Protein AF-A0A9R0YMQ7-F1 (afdb_monomer_lite)

Secondary structure (DSSP, 8-state):
-HHHHHHSTTTSTT-HHHHHHHHHHHHHHHHHHHHHHHH--SHHHHHHHHHHHHHHHHHHHHHHHHHHH--SHHHHHHHHHHHHHHHHHHHTHHHHHHHHHHHHHHHH-GGGHHHHHHHHHHHHHT-

pLDDT: mean 88.89, std 11.56, range [43.91, 98.12]

InterPro domains:
  IPR047664 Sugar transporter SWEET [PTHR10791] (1-108)

Radius of gyration: 18.8 Å; chains: 1; bounding box: 41×23×58 Å

Foldseek 3Di:
DLQLLLQDCLQANPNVVSNVVVVVVVVVVVVVLVVCLVPDDDDVNVVSVVVVVVVVVVNVVLSVCLNVPPPDNVSSNVVSVVVCCVVVVVVVVVLVVLVVVLVVCCVVPVVCNVVSVVVNVVVVVVD

Organism: Triticum turgidum subsp. durum (NCBI:txid4567)

Structure (mmCIF, N/CA/C/O backbone):
data_AF-A0A9R0YMQ7-F1
#
_entry.id   AF-A0A9R0YMQ7-F1
#
loop_
_atom_site.group_PDB
_atom_site.id
_atom_site.type_symbol
_atom_site.label_atom_id
_atom_site.label_alt_id
_atom_site.label_comp_id
_atom_site.label_asym_id
_atom_site.label_entity_id
_atom_site.label_seq_id
_atom_site.pdbx_PDB_ins_code
_atom_site.Cartn_x
_atom_site.Cartn_y
_atom_site.Cartn_z
_atom_site.occupancy
_atom_site.B_iso_or_equiv
_atom_site.auth_seq_id
_atom_site.auth_comp_id
_atom_site.auth_asym_id
_atom_site.auth_atom_id
_atom_site.pdbx_PDB_model_num
ATOM 1 N N . MET A 1 1 ? -0.304 -0.967 -2.691 1.00 93.12 1 MET A N 1
ATOM 2 C CA . MET A 1 1 ? 0.173 -1.633 -3.947 1.00 93.12 1 MET A CA 1
ATOM 3 C C . MET A 1 1 ? 1.510 -1.126 -4.536 1.00 93.12 1 MET A C 1
ATOM 5 O O . MET A 1 1 ? 2.103 -1.824 -5.353 1.00 93.12 1 MET A O 1
ATOM 9 N N . MET A 1 2 ? 2.025 0.054 -4.160 1.00 95.12 2 MET A N 1
ATOM 10 C CA . MET A 1 2 ? 3.217 0.659 -4.798 1.00 95.12 2 MET A CA 1
ATOM 11 C C . MET A 1 2 ? 4.502 -0.190 -4.751 1.00 95.12 2 MET A C 1
ATOM 13 O O . MET A 1 2 ? 5.197 -0.300 -5.758 1.00 95.12 2 MET A O 1
ATOM 17 N N . TRP A 1 3 ? 4.796 -0.854 -3.631 1.00 95.31 3 TRP A N 1
ATOM 18 C CA . TRP A 1 3 ? 5.966 -1.735 -3.529 1.00 95.31 3 TRP A CA 1
ATOM 19 C C . TRP A 1 3 ? 5.877 -2.984 -4.418 1.00 95.31 3 TRP A C 1
ATOM 21 O O . TRP A 1 3 ? 6.905 -3.501 -4.854 1.00 95.31 3 TRP A O 1
ATOM 31 N N . VAL A 1 4 ? 4.661 -3.443 -4.739 1.00 96.12 4 VAL A N 1
ATOM 32 C CA . VAL A 1 4 ? 4.451 -4.522 -5.716 1.00 96.12 4 VAL A CA 1
ATOM 33 C C . VAL A 1 4 ? 4.824 -4.033 -7.114 1.00 96.12 4 VAL A C 1
ATOM 35 O O . VAL A 1 4 ? 5.559 -4.725 -7.809 1.00 96.12 4 VAL A O 1
ATOM 38 N N . LEU A 1 5 ? 4.401 -2.818 -7.493 1.00 95.94 5 LEU A N 1
ATOM 39 C CA . LEU A 1 5 ? 4.812 -2.179 -8.750 1.00 95.94 5 LEU A CA 1
ATOM 40 C C . LEU A 1 5 ? 6.336 -2.007 -8.821 1.00 95.94 5 LEU A C 1
ATOM 42 O O . LEU A 1 5 ? 6.927 -2.307 -9.854 1.00 95.94 5 LEU A O 1
ATOM 46 N N . TYR A 1 6 ? 6.969 -1.564 -7.730 1.00 95.56 6 TYR A N 1
ATOM 47 C CA . TYR A 1 6 ? 8.426 -1.446 -7.649 1.00 95.56 6 TYR A CA 1
ATOM 48 C C . TYR A 1 6 ? 9.120 -2.789 -7.895 1.00 95.56 6 TYR A C 1
ATOM 50 O O . TYR A 1 6 ? 10.032 -2.859 -8.706 1.00 95.56 6 TYR A O 1
ATOM 58 N N . GLY A 1 7 ? 8.663 -3.860 -7.241 1.00 92.44 7 GLY A N 1
ATOM 59 C CA . GLY A 1 7 ? 9.271 -5.188 -7.346 1.00 92.44 7 GLY A CA 1
ATOM 60 C C . GLY A 1 7 ? 9.074 -5.902 -8.690 1.00 92.44 7 GLY A C 1
ATOM 61 O O . GLY A 1 7 ? 9.651 -6.973 -8.886 1.00 92.44 7 GLY A O 1
ATOM 62 N N . LEU A 1 8 ? 8.276 -5.356 -9.617 1.00 93.50 8 LEU A N 1
ATOM 63 C CA . LEU A 1 8 ? 8.112 -5.943 -10.948 1.00 93.50 8 LEU A CA 1
ATOM 64 C C . LEU A 1 8 ? 9.418 -5.840 -11.754 1.00 93.50 8 LEU A C 1
ATOM 66 O O . LEU A 1 8 ? 9.991 -4.751 -11.831 1.00 93.50 8 LEU A O 1
ATOM 70 N N . PRO A 1 9 ? 9.835 -6.902 -12.475 1.00 90.56 9 PRO A N 1
ATOM 71 C CA . PRO A 1 9 ? 11.058 -6.880 -13.286 1.00 90.56 9 PRO A CA 1
ATOM 72 C C . PRO A 1 9 ? 11.101 -5.763 -14.341 1.00 90.56 9 PRO A C 1
ATOM 74 O O . PRO A 1 9 ? 12.175 -5.292 -14.696 1.00 90.56 9 PRO A O 1
ATOM 77 N N . LEU A 1 10 ? 9.930 -5.316 -14.815 1.00 89.00 10 LEU A N 1
ATOM 78 C CA . LEU A 1 10 ? 9.774 -4.210 -15.770 1.00 89.00 10 LEU A CA 1
ATOM 79 C C . LEU A 1 10 ? 10.172 -2.838 -15.192 1.00 89.00 10 LEU A C 1
ATOM 81 O O . LEU A 1 10 ? 10.474 -1.911 -15.952 1.00 89.00 10 LEU A O 1
ATOM 85 N N . VAL A 1 11 ? 10.118 -2.701 -13.864 1.00 90.88 11 VAL A N 1
ATOM 86 C CA . VAL A 1 11 ? 10.403 -1.471 -13.117 1.00 90.88 11 VAL A CA 1
ATOM 87 C C . VAL A 1 11 ? 11.752 -1.587 -12.421 1.00 90.88 11 VAL A C 1
ATOM 89 O O . VAL A 1 11 ? 12.617 -0.756 -12.690 1.00 90.88 11 VAL A O 1
ATOM 92 N N . HIS A 1 12 ? 11.945 -2.621 -11.597 1.00 91.19 12 HIS A N 1
ATOM 93 C CA . HIS A 1 12 ? 13.182 -2.866 -10.862 1.00 91.19 12 HIS A CA 1
ATOM 94 C C . HIS A 1 12 ? 13.618 -4.342 -10.982 1.00 91.19 12 HIS A C 1
ATOM 96 O O . HIS A 1 12 ? 13.071 -5.224 -10.308 1.00 91.19 12 HIS A O 1
ATOM 102 N N . PRO A 1 13 ? 14.599 -4.644 -11.853 1.00 90.38 13 PRO A N 1
ATOM 103 C CA . PRO A 1 13 ? 15.118 -5.998 -12.027 1.00 90.38 13 PRO A CA 1
ATOM 104 C C . PRO A 1 13 ? 15.694 -6.592 -10.729 1.00 90.38 13 PRO A C 1
ATOM 106 O O . PRO A 1 13 ? 16.200 -5.872 -9.873 1.00 90.38 13 PRO A O 1
ATOM 109 N N . HIS A 1 14 ? 15.668 -7.923 -10.604 1.00 90.50 14 HIS A N 1
ATOM 110 C CA . HIS A 1 14 ? 16.285 -8.687 -9.500 1.00 90.50 14 HIS A CA 1
ATOM 111 C C . HIS A 1 14 ? 15.722 -8.429 -8.083 1.00 90.50 14 HIS A C 1
ATOM 113 O O . HIS A 1 14 ? 16.394 -8.700 -7.093 1.00 90.50 14 HIS A O 1
ATOM 119 N N . SER A 1 15 ? 14.468 -7.981 -7.955 1.00 88.81 15 SER A N 1
ATOM 120 C CA . SER A 1 15 ? 13.839 -7.645 -6.659 1.00 88.81 15 SER A CA 1
ATOM 121 C C . SER A 1 15 ? 12.816 -8.660 -6.153 1.00 88.81 15 SER A C 1
ATOM 123 O O . SER A 1 15 ? 11.725 -8.313 -5.695 1.00 88.81 15 SER A O 1
ATOM 125 N N . MET A 1 16 ? 13.184 -9.942 -6.203 1.00 87.44 16 MET A N 1
ATOM 126 C CA . MET A 1 16 ? 12.259 -11.040 -5.902 1.00 87.44 16 MET A CA 1
ATOM 127 C C . MET A 1 16 ? 11.726 -11.030 -4.467 1.00 87.44 16 MET A C 1
ATOM 129 O O . MET A 1 16 ? 10.553 -11.313 -4.254 1.00 87.44 16 MET A O 1
ATOM 133 N N . LEU A 1 17 ? 12.549 -10.647 -3.492 1.00 91.50 17 LEU A N 1
ATOM 134 C CA . LEU A 1 17 ? 12.117 -10.561 -2.094 1.00 91.50 17 LEU A CA 1
ATOM 135 C C . LEU A 1 17 ? 11.098 -9.439 -1.864 1.00 91.50 17 LEU A C 1
ATOM 137 O O . LEU A 1 17 ? 10.181 -9.591 -1.063 1.00 91.50 17 LEU A O 1
ATOM 141 N N . VAL A 1 18 ? 11.232 -8.321 -2.584 1.00 93.44 18 VAL A N 1
ATOM 142 C CA . VAL A 1 18 ? 10.326 -7.175 -2.442 1.00 93.44 18 VAL A CA 1
ATOM 143 C C . VAL A 1 18 ? 8.941 -7.530 -2.969 1.00 93.44 18 VAL A C 1
ATOM 145 O O . VAL A 1 18 ? 7.943 -7.243 -2.309 1.00 93.44 18 VAL A O 1
ATOM 148 N N . ILE A 1 19 ? 8.860 -8.190 -4.125 1.00 93.94 19 ILE A N 1
ATOM 149 C CA . ILE A 1 19 ? 7.569 -8.586 -4.696 1.00 93.94 19 ILE A CA 1
ATOM 150 C C . ILE A 1 19 ? 6.902 -9.718 -3.909 1.00 93.94 19 ILE A C 1
ATOM 152 O O . ILE A 1 19 ? 5.684 -9.696 -3.771 1.00 93.94 19 ILE A O 1
ATOM 156 N N . THR A 1 20 ? 7.648 -10.673 -3.346 1.00 95.44 20 THR A N 1
ATOM 157 C CA . THR A 1 20 ? 7.040 -11.774 -2.579 1.00 95.44 20 THR A CA 1
ATOM 158 C C . THR A 1 20 ? 6.420 -11.276 -1.276 1.00 95.44 20 THR A C 1
ATOM 160 O O . THR A 1 20 ? 5.259 -11.587 -1.003 1.00 95.44 20 THR A O 1
ATOM 163 N N . ILE A 1 21 ? 7.138 -10.455 -0.500 1.00 95.44 21 ILE A N 1
ATOM 164 C CA . ILE A 1 21 ? 6.623 -9.931 0.774 1.00 95.44 21 ILE A CA 1
ATOM 165 C C . ILE A 1 21 ? 5.457 -8.960 0.557 1.00 95.44 21 ILE A C 1
ATOM 167 O O . ILE A 1 21 ? 4.395 -9.128 1.153 1.00 95.44 21 ILE A O 1
ATOM 171 N N . ASN A 1 22 ? 5.605 -7.996 -0.358 1.00 95.31 22 ASN A N 1
ATOM 172 C CA . ASN A 1 22 ? 4.565 -6.996 -0.606 1.00 95.31 22 ASN A CA 1
ATOM 173 C C . ASN A 1 22 ? 3.379 -7.579 -1.379 1.00 95.31 22 ASN A C 1
ATOM 175 O O . ASN A 1 22 ? 2.247 -7.161 -1.162 1.00 95.31 22 ASN A O 1
ATOM 179 N N . GLY A 1 23 ? 3.615 -8.552 -2.261 1.00 95.38 23 GLY A N 1
ATOM 180 C CA . GLY A 1 23 ? 2.554 -9.274 -2.958 1.00 95.38 23 GLY A CA 1
ATOM 181 C C . GLY A 1 23 ? 1.712 -10.102 -1.991 1.00 95.38 23 GLY A C 1
ATOM 182 O O . GLY A 1 23 ? 0.487 -10.043 -2.042 1.00 95.38 23 GLY A O 1
ATOM 183 N N . THR A 1 24 ? 2.352 -10.805 -1.053 1.00 96.25 24 THR A N 1
ATOM 184 C CA . THR A 1 24 ? 1.635 -11.544 -0.001 1.00 96.25 24 THR A CA 1
ATOM 185 C C . THR A 1 24 ? 0.858 -10.593 0.911 1.00 96.25 24 THR A C 1
ATOM 187 O O . THR A 1 24 ? -0.322 -10.827 1.163 1.00 96.25 24 THR A O 1
ATOM 190 N N . GLY A 1 25 ? 1.473 -9.483 1.339 1.00 95.12 25 GLY A N 1
ATOM 191 C CA . GLY A 1 25 ? 0.793 -8.437 2.111 1.00 95.12 25 GLY A CA 1
ATOM 192 C C . GLY A 1 25 ? -0.435 -7.879 1.387 1.00 95.12 25 GLY A C 1
ATOM 193 O O . GLY A 1 25 ? -1.521 -7.843 1.958 1.00 95.12 25 GLY A O 1
ATOM 194 N N . MET A 1 26 ? -0.306 -7.570 0.094 1.00 95.62 26 MET A N 1
ATOM 195 C CA . MET A 1 26 ? -1.419 -7.112 -0.744 1.00 95.62 26 MET A CA 1
ATOM 196 C C . MET A 1 26 ? -2.563 -8.134 -0.806 1.00 95.62 26 MET A C 1
ATOM 198 O O . MET A 1 26 ? -3.726 -7.741 -0.758 1.00 95.62 26 MET A O 1
ATOM 202 N N . LEU A 1 27 ? -2.275 -9.436 -0.907 1.00 97.06 27 LEU A N 1
ATOM 203 C CA . LEU A 1 27 ? -3.318 -10.472 -0.904 1.00 97.06 27 LEU A CA 1
ATOM 204 C C . LEU A 1 27 ? -4.076 -10.518 0.429 1.00 97.06 27 LEU A C 1
ATOM 206 O O . LEU A 1 27 ? -5.304 -10.637 0.442 1.00 97.06 27 LEU A O 1
ATOM 210 N N . ILE A 1 28 ? -3.357 -10.394 1.544 1.00 96.31 28 ILE A N 1
ATOM 211 C CA . ILE A 1 28 ? -3.949 -10.353 2.885 1.00 96.31 28 ILE A CA 1
ATOM 212 C C . ILE A 1 28 ? -4.831 -9.104 3.032 1.00 96.31 28 ILE A C 1
ATOM 214 O O . ILE A 1 28 ? -6.000 -9.213 3.402 1.00 96.31 28 ILE A O 1
ATOM 218 N N . GLU A 1 29 ? -4.316 -7.927 2.676 1.00 94.25 29 GLU A N 1
ATOM 219 C CA . GLU A 1 29 ? -5.056 -6.660 2.715 1.00 94.25 29 GLU A CA 1
ATOM 220 C C . GLU A 1 29 ? -6.312 -6.696 1.838 1.00 94.25 29 GLU A C 1
ATOM 222 O O . GLU A 1 29 ? -7.398 -6.328 2.290 1.00 94.25 29 GLU A O 1
ATOM 227 N N . LEU A 1 30 ? -6.203 -7.195 0.602 1.00 95.56 30 LEU A N 1
ATOM 228 C CA . LEU A 1 30 ? -7.351 -7.344 -0.293 1.00 95.56 30 LEU A CA 1
ATOM 229 C C . LEU A 1 30 ? -8.394 -8.306 0.270 1.00 95.56 30 LEU A C 1
ATOM 231 O O . LEU A 1 30 ? -9.586 -8.064 0.092 1.00 95.56 30 LEU A O 1
ATOM 235 N N . THR A 1 31 ? -7.976 -9.350 0.986 1.00 97.69 31 THR A N 1
ATOM 236 C CA . THR A 1 31 ? -8.903 -10.250 1.683 1.00 97.69 31 THR A CA 1
ATOM 237 C C . THR A 1 31 ? -9.676 -9.493 2.766 1.00 97.69 31 THR A C 1
ATOM 239 O O . THR A 1 31 ? -10.905 -9.565 2.800 1.00 97.69 31 THR A O 1
ATOM 242 N N . TYR A 1 32 ? -9.001 -8.692 3.597 1.00 96.12 32 TYR A N 1
ATOM 243 C CA . TYR A 1 32 ? -9.667 -7.850 4.600 1.00 96.12 32 TYR A CA 1
ATOM 244 C C . TYR A 1 32 ? -10.629 -6.837 3.974 1.00 96.12 32 TYR A C 1
ATOM 246 O O . TYR A 1 32 ? -11.764 -6.692 4.434 1.00 96.12 32 TYR A O 1
ATOM 254 N N . VAL A 1 33 ? -10.210 -6.160 2.904 1.00 96.75 33 VAL A N 1
ATOM 255 C CA . VAL A 1 33 ? -11.054 -5.191 2.194 1.00 96.75 33 VAL A CA 1
ATOM 256 C C . VAL A 1 33 ? -12.252 -5.885 1.545 1.00 96.75 33 VAL A C 1
ATOM 258 O O . VAL A 1 33 ? -13.366 -5.373 1.634 1.00 96.75 33 VAL A O 1
ATOM 261 N N . ALA A 1 34 ? -12.072 -7.064 0.947 1.00 97.06 34 ALA A N 1
ATOM 262 C CA . ALA A 1 34 ? -13.159 -7.839 0.351 1.00 97.06 34 ALA A CA 1
ATOM 263 C C . ALA A 1 34 ? -14.198 -8.259 1.399 1.00 97.06 34 ALA A C 1
ATOM 265 O O . ALA A 1 34 ? -15.399 -8.071 1.185 1.00 97.06 34 ALA A O 1
ATOM 266 N N . LEU A 1 35 ? -13.749 -8.755 2.556 1.00 97.50 35 LEU A N 1
ATOM 267 C CA . LEU A 1 35 ? -14.628 -9.062 3.685 1.00 97.50 35 LEU A CA 1
ATOM 268 C C . LEU A 1 35 ? -15.374 -7.805 4.147 1.00 97.50 35 LEU A C 1
ATOM 270 O O . LEU A 1 35 ? -16.600 -7.826 4.263 1.00 97.50 35 LEU A O 1
ATOM 274 N N . PHE A 1 36 ? -14.671 -6.682 4.327 1.00 96.19 36 PHE A N 1
ATOM 275 C CA . PHE A 1 36 ? -15.295 -5.418 4.714 1.00 96.19 36 PHE A CA 1
ATOM 276 C C . PHE A 1 36 ? -16.359 -4.976 3.705 1.00 96.19 36 PHE A C 1
ATOM 278 O O . PHE A 1 36 ? -17.475 -4.647 4.096 1.00 96.19 36 PHE A O 1
ATOM 285 N N . LEU A 1 37 ? -16.064 -4.987 2.406 1.00 97.00 37 LEU A N 1
ATOM 286 C CA . LEU A 1 37 ? -17.015 -4.585 1.366 1.00 97.00 37 LEU A CA 1
ATOM 287 C C . LEU A 1 37 ? -18.219 -5.531 1.263 1.00 97.00 37 LEU A C 1
ATOM 289 O O . LEU A 1 37 ? -19.305 -5.079 0.900 1.00 97.00 37 LEU A O 1
ATOM 293 N N . THR A 1 38 ? -18.043 -6.810 1.595 1.00 97.62 38 THR A N 1
ATOM 294 C CA . THR A 1 38 ? -19.118 -7.810 1.587 1.00 97.62 38 THR A CA 1
ATOM 295 C C . THR A 1 38 ? -20.072 -7.613 2.762 1.00 97.62 38 THR A C 1
ATOM 297 O O . THR A 1 38 ? -21.286 -7.599 2.568 1.00 97.62 38 THR A O 1
ATOM 300 N N . PHE A 1 39 ? -19.534 -7.418 3.968 1.00 96.56 39 PHE A N 1
ATOM 301 C CA . PHE A 1 39 ? -20.326 -7.399 5.202 1.00 96.56 39 PHE A CA 1
ATOM 302 C C . PHE A 1 39 ? -20.722 -5.998 5.687 1.00 96.56 39 PHE A C 1
ATOM 304 O O . PHE A 1 39 ? -21.590 -5.875 6.548 1.00 96.56 39 PHE A O 1
ATOM 311 N N . SER A 1 40 ? -20.126 -4.929 5.153 1.00 94.69 40 SER A N 1
ATOM 312 C CA . SER A 1 40 ? -20.501 -3.556 5.509 1.00 94.69 40 SER A CA 1
ATOM 313 C C . SER A 1 40 ? -21.619 -2.997 4.622 1.00 94.69 40 SER A C 1
ATOM 315 O O . SER A 1 40 ? -21.831 -3.402 3.475 1.00 94.69 40 SER A O 1
ATOM 317 N N . VAL A 1 41 ? -22.331 -2.004 5.153 1.00 94.62 41 VAL A N 1
ATOM 318 C CA . VAL A 1 41 ? -23.369 -1.245 4.443 1.00 94.62 41 VAL A CA 1
ATOM 319 C C . VAL A 1 41 ? -23.217 0.255 4.709 1.00 94.62 41 VAL A C 1
ATOM 321 O O . VAL A 1 41 ? -22.542 0.677 5.649 1.00 94.62 41 VAL A O 1
ATOM 324 N N . GLY A 1 42 ? -23.835 1.080 3.863 1.00 95.62 42 GLY A N 1
ATOM 325 C CA . GLY A 1 42 ? -23.882 2.533 4.045 1.00 95.62 42 GLY A CA 1
ATOM 326 C C . GLY A 1 42 ? -22.632 3.290 3.579 1.00 95.62 42 GLY A C 1
ATOM 327 O O . GLY A 1 42 ? -21.869 2.840 2.720 1.00 95.62 42 GLY A O 1
ATOM 328 N N . ALA A 1 43 ? -22.443 4.493 4.126 1.00 96.12 43 ALA A N 1
ATOM 329 C CA . ALA A 1 43 ? -21.440 5.449 3.649 1.00 96.12 43 ALA A CA 1
ATOM 330 C C . ALA A 1 43 ? -19.992 4.956 3.817 1.00 96.12 43 ALA A C 1
ATOM 332 O O . ALA A 1 43 ? -19.149 5.232 2.962 1.00 96.12 43 ALA A O 1
ATOM 333 N N . ALA A 1 44 ? -19.705 4.192 4.876 1.00 94.94 44 ALA A N 1
ATOM 334 C CA . ALA A 1 44 ? -18.373 3.644 5.126 1.00 94.94 44 ALA A CA 1
ATOM 335 C C . ALA A 1 44 ? -17.940 2.666 4.021 1.00 94.94 44 A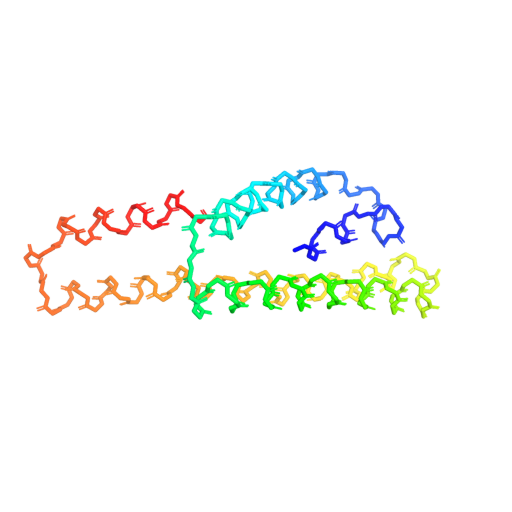LA A C 1
ATOM 337 O O . ALA A 1 44 ? -16.835 2.791 3.495 1.00 94.94 44 ALA A O 1
ATOM 338 N N . ARG A 1 45 ? -18.843 1.771 3.589 1.00 96.00 45 ARG A N 1
ATOM 339 C CA . ARG A 1 45 ? -18.605 0.861 2.458 1.00 96.00 45 ARG A CA 1
ATOM 340 C C . ARG A 1 45 ? -18.260 1.621 1.186 1.00 96.00 45 ARG A C 1
ATOM 342 O O . ARG A 1 45 ? -17.262 1.324 0.535 1.00 96.00 45 ARG A O 1
ATOM 349 N N . ARG A 1 46 ? -19.076 2.624 0.843 1.00 96.88 46 ARG A N 1
ATOM 350 C CA . ARG A 1 46 ? -18.859 3.445 -0.355 1.00 96.88 46 ARG A CA 1
ATOM 351 C C . ARG A 1 46 ? -17.523 4.181 -0.285 1.00 96.88 46 ARG A C 1
ATOM 353 O O . ARG A 1 46 ? -16.820 4.235 -1.286 1.00 96.88 46 ARG A O 1
ATOM 360 N N . ARG A 1 47 ? -17.155 4.713 0.885 1.00 97.19 47 ARG A N 1
ATOM 361 C CA . ARG A 1 47 ? -15.871 5.394 1.085 1.00 97.19 47 ARG A CA 1
ATOM 362 C C . ARG A 1 47 ? -14.691 4.453 0.857 1.00 97.19 47 ARG A C 1
ATOM 364 O O . ARG A 1 47 ? -13.792 4.818 0.112 1.00 97.19 47 ARG A O 1
ATOM 371 N N . VAL A 1 48 ? -14.710 3.255 1.443 1.00 97.38 48 VAL A N 1
ATOM 372 C CA . VAL A 1 48 ? -13.635 2.263 1.252 1.00 97.38 48 VAL A CA 1
ATOM 373 C C . VAL A 1 48 ? -13.542 1.822 -0.207 1.00 97.38 48 VAL A C 1
ATOM 375 O O . VAL A 1 48 ? -12.445 1.782 -0.751 1.00 97.38 48 VAL A O 1
ATOM 378 N N . LEU A 1 49 ? -14.674 1.579 -0.874 1.00 97.62 49 LEU A N 1
ATOM 379 C CA . LEU A 1 49 ? -14.681 1.234 -2.297 1.00 97.62 49 LEU A CA 1
ATOM 380 C C . LEU A 1 49 ? -14.068 2.345 -3.163 1.00 97.62 49 LEU A C 1
ATOM 382 O O . LEU A 1 49 ? -13.242 2.063 -4.025 1.00 97.62 49 LEU A O 1
ATOM 386 N N . LEU A 1 50 ? -14.452 3.604 -2.930 1.00 97.94 50 LEU A N 1
ATOM 387 C CA . LEU A 1 50 ? -13.908 4.744 -3.673 1.00 97.94 50 LEU A CA 1
ATOM 388 C C . LEU A 1 50 ? -12.406 4.919 -3.433 1.00 97.94 50 LEU A C 1
ATOM 390 O O . LEU A 1 50 ? -11.680 5.196 -4.381 1.00 97.94 50 LEU A O 1
ATOM 394 N N . LEU A 1 51 ? -11.941 4.728 -2.195 1.00 97.06 51 LEU A N 1
ATOM 395 C CA . LEU A 1 51 ? -10.515 4.760 -1.872 1.00 97.06 51 LEU A CA 1
ATOM 396 C C . LEU A 1 51 ? -9.751 3.628 -2.568 1.00 97.06 51 LEU A C 1
ATOM 398 O O . LEU A 1 51 ? -8.696 3.889 -3.133 1.00 97.06 51 LEU A O 1
ATOM 402 N N . LEU A 1 52 ? -10.304 2.410 -2.601 1.00 97.31 52 LEU A N 1
ATOM 403 C CA . LEU A 1 52 ? -9.690 1.278 -3.300 1.00 97.31 52 LEU A CA 1
ATOM 404 C C . LEU A 1 52 ? -9.570 1.549 -4.807 1.00 97.31 52 LEU A C 1
ATOM 406 O O . LEU A 1 52 ? -8.510 1.342 -5.390 1.00 97.31 52 LEU A O 1
ATOM 410 N N . VAL A 1 53 ? -10.637 2.052 -5.440 1.00 98.00 53 VAL A N 1
ATOM 411 C CA . VAL A 1 53 ? -10.615 2.421 -6.867 1.00 98.00 53 VAL A CA 1
ATOM 412 C C . VAL A 1 53 ? -9.608 3.540 -7.125 1.00 98.00 53 VAL A C 1
ATOM 414 O O . VAL A 1 53 ? -8.852 3.464 -8.091 1.00 98.00 53 VAL A O 1
ATOM 417 N N . ALA A 1 54 ? -9.568 4.557 -6.262 1.00 97.94 54 ALA A N 1
ATOM 418 C CA . ALA A 1 54 ? -8.609 5.648 -6.370 1.00 97.94 54 ALA A CA 1
ATOM 419 C C . ALA A 1 54 ? -7.160 5.156 -6.227 1.00 97.94 54 ALA A C 1
ATOM 421 O O . ALA A 1 54 ? -6.308 5.587 -6.998 1.00 97.94 54 ALA A O 1
ATOM 422 N N . GLU A 1 55 ? -6.876 4.231 -5.304 1.00 96.25 55 GLU A N 1
ATOM 423 C CA . GLU A 1 55 ? -5.540 3.645 -5.150 1.00 96.25 55 GLU A CA 1
ATOM 424 C C . GLU A 1 55 ? -5.134 2.835 -6.386 1.00 96.25 55 GLU A C 1
ATOM 426 O O . GLU A 1 55 ? -4.036 3.030 -6.908 1.00 96.25 55 GLU A O 1
ATOM 431 N N . VAL A 1 56 ? -6.019 1.974 -6.901 1.00 97.38 56 VAL A N 1
ATOM 432 C CA . VAL A 1 56 ? -5.753 1.193 -8.121 1.00 97.38 56 VAL A CA 1
ATOM 433 C C . VAL A 1 56 ? -5.513 2.117 -9.317 1.00 97.38 56 VAL A C 1
ATOM 435 O O . VAL A 1 56 ? -4.551 1.921 -10.060 1.00 97.38 56 VAL A O 1
ATOM 438 N N . ALA A 1 57 ? -6.343 3.149 -9.487 1.00 98.12 57 ALA A N 1
ATOM 439 C CA . ALA A 1 57 ? -6.186 4.134 -10.554 1.00 98.12 57 ALA A CA 1
ATOM 440 C C . ALA A 1 57 ? -4.879 4.925 -10.415 1.00 98.12 57 ALA A C 1
ATOM 442 O O . ALA A 1 57 ? -4.184 5.141 -11.406 1.00 98.12 57 ALA A O 1
ATOM 443 N N . PHE A 1 58 ? -4.510 5.316 -9.194 1.00 97.44 58 PHE A N 1
ATOM 444 C CA . PHE A 1 58 ? -3.258 6.011 -8.913 1.00 97.44 58 PHE A CA 1
ATOM 445 C C . PHE A 1 58 ? -2.042 5.141 -9.256 1.00 97.44 58 PHE A C 1
ATOM 447 O O . PHE A 1 58 ? -1.171 5.574 -10.007 1.00 97.44 58 PHE A O 1
ATOM 454 N N . VAL A 1 59 ? -2.00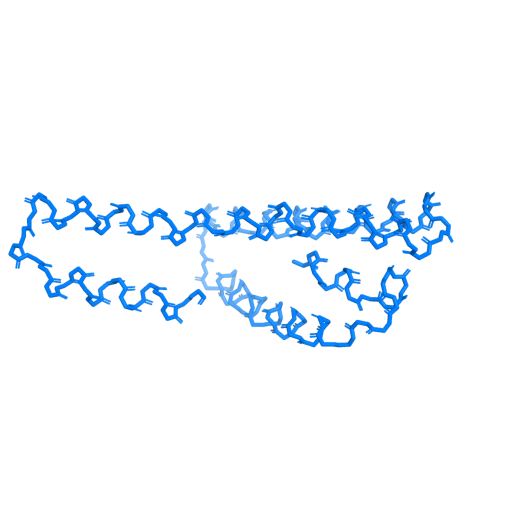4 3.896 -8.776 1.00 97.00 59 VAL A N 1
ATOM 455 C CA . VAL A 1 59 ? -0.898 2.956 -9.033 1.00 97.00 59 VAL A CA 1
ATOM 456 C C . VAL A 1 59 ? -0.806 2.621 -10.522 1.00 97.00 59 VAL A C 1
ATOM 458 O O . VAL A 1 59 ? 0.287 2.635 -11.086 1.00 97.00 59 VAL A O 1
ATOM 461 N N . GLY A 1 60 ? -1.944 2.381 -11.180 1.00 97.25 60 GLY A N 1
ATOM 462 C CA . GLY A 1 60 ? -2.011 2.159 -12.624 1.00 97.25 60 GLY A CA 1
ATOM 463 C C . GLY A 1 60 ? -1.536 3.372 -13.427 1.00 97.25 60 GLY A C 1
ATOM 464 O O . GLY A 1 60 ? -0.778 3.218 -14.382 1.00 97.25 60 GLY A O 1
ATOM 465 N N . GLY A 1 61 ? -1.907 4.583 -13.005 1.00 97.50 61 GLY A N 1
ATOM 466 C CA . GLY A 1 61 ? -1.449 5.835 -13.604 1.00 97.50 61 GLY A CA 1
ATOM 467 C C . GLY A 1 61 ? 0.060 6.035 -13.466 1.00 97.50 61 GLY A C 1
ATOM 468 O O . GLY A 1 61 ? 0.727 6.350 -14.450 1.00 97.50 61 GLY A O 1
ATOM 469 N N . VAL A 1 62 ? 0.623 5.782 -12.280 1.00 96.44 62 VAL A N 1
ATOM 470 C CA . VAL A 1 62 ? 2.079 5.826 -12.062 1.00 96.44 62 VAL A CA 1
ATOM 471 C C . VAL A 1 62 ? 2.789 4.783 -12.923 1.00 96.44 62 VAL A C 1
ATOM 473 O O . VAL A 1 62 ? 3.784 5.108 -13.567 1.00 96.44 62 VAL A O 1
ATOM 476 N N . ALA A 1 63 ? 2.272 3.553 -12.988 1.00 96.12 63 ALA A N 1
ATOM 477 C CA . ALA A 1 63 ? 2.833 2.503 -13.833 1.00 96.12 63 ALA A CA 1
ATOM 478 C C . ALA A 1 63 ? 2.840 2.914 -15.314 1.00 96.12 63 ALA A C 1
ATOM 480 O O . ALA A 1 63 ? 3.877 2.825 -15.970 1.00 96.12 63 ALA A O 1
ATOM 481 N N . ALA A 1 64 ? 1.717 3.425 -15.827 1.00 96.44 64 ALA A N 1
ATOM 482 C CA . ALA A 1 64 ? 1.605 3.894 -17.204 1.00 96.44 64 ALA A CA 1
ATOM 483 C C . ALA A 1 64 ? 2.575 5.050 -17.497 1.00 96.44 64 ALA A C 1
ATOM 485 O O . ALA A 1 64 ? 3.278 5.027 -18.509 1.00 96.44 64 ALA A O 1
ATOM 486 N N . LEU A 1 65 ? 2.669 6.032 -16.596 1.00 95.38 65 LEU A N 1
ATOM 487 C CA . LEU A 1 65 ? 3.568 7.179 -16.728 1.00 95.38 65 LEU A CA 1
ATOM 488 C C . LEU A 1 65 ? 5.039 6.746 -16.755 1.00 95.38 65 LEU A C 1
ATOM 490 O O . LEU A 1 65 ? 5.804 7.152 -17.625 1.00 95.38 65 LEU A O 1
ATOM 494 N N . VAL A 1 66 ? 5.438 5.893 -15.815 1.00 94.12 66 VAL A N 1
ATOM 495 C CA . VAL A 1 66 ? 6.824 5.443 -15.679 1.00 94.12 66 VAL A CA 1
ATOM 496 C C . VAL A 1 66 ? 7.233 4.543 -16.845 1.00 94.12 66 VAL A C 1
ATOM 498 O O . VAL A 1 66 ? 8.332 4.692 -17.372 1.00 94.12 66 VAL A O 1
ATOM 501 N N . LEU A 1 67 ? 6.361 3.638 -17.292 1.00 91.56 67 LEU A N 1
ATOM 502 C CA . LEU A 1 67 ? 6.674 2.750 -18.414 1.00 91.56 67 LEU A CA 1
ATOM 503 C C . LEU A 1 67 ? 6.703 3.483 -19.762 1.00 91.56 67 LEU A C 1
ATOM 505 O O . LEU A 1 67 ? 7.471 3.080 -20.636 1.00 91.56 67 LEU A O 1
ATOM 509 N N . SER A 1 68 ? 5.917 4.553 -19.923 1.00 91.19 68 SER A N 1
ATOM 510 C CA . SER A 1 68 ? 5.890 5.360 -21.152 1.00 91.19 68 SER A CA 1
ATOM 511 C C . SER A 1 68 ? 7.019 6.389 -21.233 1.00 91.19 68 SER A C 1
ATOM 513 O O . SER A 1 68 ? 7.611 6.542 -22.297 1.00 91.19 68 SER A O 1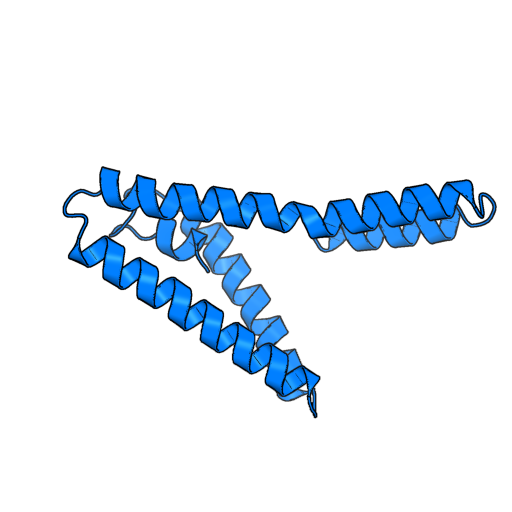
ATOM 515 N N . LEU A 1 69 ? 7.338 7.078 -20.130 1.00 89.31 69 LEU A N 1
ATOM 516 C CA . LEU A 1 69 ? 8.281 8.204 -20.132 1.00 89.31 69 LEU A CA 1
ATOM 517 C C . LEU A 1 69 ? 9.705 7.838 -19.700 1.00 89.31 69 LEU A C 1
ATOM 519 O O . LEU A 1 69 ? 10.654 8.527 -20.072 1.00 89.31 69 LEU A O 1
ATOM 523 N N . ALA A 1 70 ? 9.887 6.785 -18.899 1.00 87.44 70 ALA A N 1
ATOM 524 C CA . ALA A 1 70 ? 11.213 6.346 -18.478 1.00 87.44 70 ALA A CA 1
ATOM 525 C C . ALA A 1 70 ? 11.637 5.115 -19.284 1.00 87.44 70 ALA A C 1
ATOM 527 O O . ALA A 1 70 ? 11.096 4.021 -19.125 1.00 87.44 70 ALA A O 1
ATOM 528 N N . HIS A 1 71 ? 12.638 5.279 -20.149 1.00 85.38 71 HIS A N 1
ATOM 529 C CA . HIS A 1 71 ? 13.119 4.200 -21.019 1.00 85.38 71 HIS A CA 1
ATOM 530 C C . HIS A 1 71 ? 14.177 3.297 -20.365 1.00 85.38 71 HIS A C 1
ATOM 532 O O . HIS A 1 71 ? 14.429 2.205 -20.865 1.00 85.38 71 HIS A O 1
ATOM 538 N N . THR A 1 72 ? 14.770 3.709 -19.238 1.00 90.38 72 THR A N 1
ATOM 539 C CA . THR A 1 72 ? 15.764 2.909 -18.504 1.00 90.38 72 THR A CA 1
ATOM 540 C C . THR A 1 72 ? 15.211 2.386 -17.183 1.00 90.38 72 THR A C 1
ATOM 542 O O . THR A 1 72 ? 14.448 3.071 -16.497 1.00 90.38 72 THR A O 1
ATOM 545 N N . HIS A 1 73 ? 15.635 1.181 -16.797 1.00 89.12 73 HIS A N 1
ATOM 546 C CA . HIS A 1 73 ? 15.237 0.559 -15.531 1.00 89.12 73 HIS A CA 1
ATOM 547 C C . HIS A 1 73 ? 15.636 1.412 -14.320 1.00 89.12 73 HIS A C 1
ATOM 549 O O . HIS A 1 73 ? 14.833 1.562 -13.404 1.00 89.12 73 HIS A O 1
ATOM 555 N N . ASP A 1 74 ? 16.802 2.064 -14.349 1.00 90.25 74 ASP A N 1
ATOM 556 C CA . ASP A 1 74 ? 17.261 2.930 -13.254 1.00 90.25 74 ASP A CA 1
ATOM 557 C C . ASP A 1 74 ? 16.316 4.110 -13.009 1.00 90.25 74 ASP A C 1
ATOM 559 O O . ASP A 1 74 ? 15.972 4.422 -11.870 1.00 90.25 74 ASP A O 1
ATOM 563 N N . ARG A 1 75 ? 15.830 4.752 -14.082 1.00 90.69 75 ARG A N 1
ATOM 564 C CA . ARG A 1 75 ? 14.895 5.881 -13.970 1.00 90.69 75 ARG A CA 1
ATOM 565 C C . ARG A 1 75 ? 13.534 5.426 -13.457 1.00 90.69 75 ARG A C 1
ATOM 567 O O . ARG A 1 75 ? 12.964 6.098 -12.600 1.00 90.69 75 ARG A O 1
ATOM 574 N N . ARG A 1 76 ? 13.041 4.277 -13.932 1.00 93.12 76 ARG A N 1
ATOM 575 C CA . ARG A 1 76 ? 11.786 3.677 -13.450 1.00 93.12 76 ARG A CA 1
ATOM 576 C C . ARG A 1 76 ? 11.864 3.340 -11.966 1.00 93.12 76 ARG A C 1
ATOM 578 O O . ARG A 1 76 ? 11.002 3.756 -11.195 1.00 93.12 76 ARG A O 1
ATOM 585 N N . SER A 1 77 ? 12.936 2.651 -11.582 1.00 94.31 77 SER A N 1
ATOM 586 C CA . SER A 1 77 ? 13.226 2.257 -10.204 1.00 94.31 77 SER A CA 1
ATOM 587 C C . SER A 1 77 ? 13.295 3.475 -9.293 1.00 94.31 77 SER A C 1
ATOM 589 O O . SER A 1 77 ? 12.643 3.503 -8.258 1.00 94.31 77 SER A O 1
ATOM 591 N N . MET A 1 78 ? 14.018 4.522 -9.697 1.00 93.75 78 MET A N 1
ATOM 592 C CA . MET A 1 78 ? 14.169 5.731 -8.891 1.00 93.75 78 MET A CA 1
ATOM 593 C C . MET A 1 78 ? 12.832 6.453 -8.669 1.00 93.75 78 MET A C 1
ATOM 595 O O . MET A 1 78 ? 12.508 6.793 -7.534 1.00 93.75 78 MET A O 1
ATOM 599 N N . VAL A 1 79 ? 12.032 6.662 -9.722 1.00 94.06 79 VAL A N 1
ATOM 600 C CA . VAL A 1 79 ? 10.742 7.370 -9.606 1.00 94.06 79 VAL A CA 1
ATOM 601 C C . VAL A 1 79 ? 9.762 6.590 -8.729 1.00 94.06 79 VAL A C 1
ATOM 603 O O . VAL A 1 79 ? 9.195 7.149 -7.790 1.00 94.06 79 VAL A O 1
ATOM 606 N N . VAL A 1 80 ? 9.582 5.294 -8.997 1.00 95.50 80 VAL A N 1
ATOM 607 C CA . VAL A 1 80 ? 8.664 4.454 -8.213 1.00 95.50 80 VAL A CA 1
ATOM 608 C C . VAL A 1 80 ? 9.184 4.276 -6.785 1.00 95.50 80 VAL A C 1
ATOM 610 O O . VAL A 1 80 ? 8.398 4.334 -5.843 1.00 95.50 80 VAL A O 1
ATOM 613 N N . GLY A 1 81 ? 10.498 4.129 -6.608 1.00 95.06 81 GLY A N 1
ATOM 614 C CA . GLY A 1 81 ? 11.152 3.980 -5.310 1.00 95.06 81 GLY A CA 1
ATOM 615 C C . GLY A 1 81 ? 10.967 5.198 -4.406 1.00 95.06 81 GLY A C 1
ATOM 616 O O . GLY A 1 81 ? 10.608 5.032 -3.244 1.00 95.06 81 GLY A O 1
ATOM 617 N N . ILE A 1 82 ? 11.107 6.420 -4.935 1.00 96.56 82 ILE A N 1
ATOM 618 C CA . ILE A 1 82 ? 10.840 7.653 -4.171 1.00 96.56 82 ILE A CA 1
ATOM 619 C C . ILE A 1 82 ? 9.395 7.666 -3.665 1.00 96.56 82 ILE A C 1
ATOM 621 O O . ILE A 1 82 ? 9.161 7.910 -2.482 1.00 96.56 82 ILE A O 1
ATOM 625 N N . LEU A 1 83 ? 8.425 7.352 -4.528 1.00 95.62 83 LEU A N 1
ATOM 626 C CA . LEU A 1 83 ? 7.022 7.272 -4.116 1.00 95.62 83 LEU A CA 1
ATOM 627 C C . LEU A 1 83 ? 6.815 6.195 -3.043 1.00 95.62 83 LEU A C 1
ATOM 629 O O . LEU A 1 83 ? 6.137 6.447 -2.049 1.00 95.62 83 LEU A O 1
ATOM 633 N N . CYS A 1 84 ? 7.429 5.021 -3.204 1.00 95.31 84 CYS A N 1
ATOM 634 C CA . CYS A 1 84 ? 7.360 3.939 -2.223 1.00 95.31 84 CYS A CA 1
ATOM 635 C C . CYS A 1 84 ? 7.900 4.361 -0.853 1.00 95.31 84 CYS A C 1
ATOM 637 O O . CYS A 1 84 ? 7.265 4.075 0.159 1.00 95.31 84 CYS A O 1
ATOM 639 N N . VAL A 1 85 ? 9.025 5.078 -0.807 1.00 96.00 85 VAL A N 1
ATOM 640 C CA . VAL A 1 85 ? 9.604 5.583 0.445 1.00 96.00 85 VAL A CA 1
ATOM 641 C C . VAL A 1 85 ? 8.707 6.645 1.077 1.00 96.00 85 VAL A C 1
ATOM 643 O O . VAL A 1 85 ? 8.478 6.589 2.282 1.00 96.00 85 VAL A O 1
ATOM 646 N N . LEU A 1 86 ? 8.151 7.578 0.297 1.00 96.00 86 LEU A N 1
ATOM 647 C CA . LEU A 1 86 ? 7.242 8.606 0.816 1.00 96.00 86 LEU A CA 1
ATOM 648 C C . LEU A 1 86 ? 5.982 7.992 1.440 1.00 96.00 86 LEU A C 1
ATOM 650 O O . LEU A 1 86 ? 5.661 8.286 2.591 1.00 96.00 86 LEU A O 1
ATOM 654 N N . PHE A 1 87 ? 5.294 7.105 0.715 1.00 91.19 87 PHE A N 1
ATOM 655 C CA . PHE A 1 87 ? 4.097 6.438 1.233 1.00 91.19 87 PHE A CA 1
ATOM 656 C C . PHE A 1 87 ? 4.422 5.476 2.375 1.00 91.19 87 PHE A C 1
ATOM 658 O O . PHE A 1 87 ? 3.732 5.494 3.391 1.00 91.19 87 PHE A O 1
ATOM 665 N N . GLY A 1 88 ? 5.496 4.692 2.252 1.00 90.81 88 GLY A N 1
ATOM 666 C CA . GLY A 1 88 ? 5.943 3.773 3.298 1.00 90.81 88 GLY A CA 1
ATOM 667 C C . GLY A 1 88 ? 6.305 4.504 4.589 1.00 90.81 88 GLY A C 1
ATOM 668 O O . GLY A 1 88 ? 5.916 4.078 5.670 1.00 90.81 88 GLY A O 1
ATOM 669 N N . THR A 1 89 ? 6.956 5.665 4.485 1.00 91.38 89 THR A N 1
ATOM 670 C CA . THR A 1 89 ? 7.238 6.513 5.650 1.00 91.38 89 THR A CA 1
ATOM 671 C C . THR A 1 89 ? 5.947 7.088 6.235 1.00 91.38 89 THR A C 1
ATOM 673 O O . THR A 1 89 ? 5.760 7.103 7.449 1.00 91.38 89 THR A O 1
ATOM 676 N N . GLY A 1 90 ? 5.020 7.523 5.376 1.00 91.25 90 GLY A N 1
ATOM 677 C CA . GLY A 1 90 ? 3.707 8.020 5.786 1.00 91.25 90 GLY A CA 1
ATOM 678 C C . GLY A 1 90 ? 2.887 7.002 6.586 1.00 91.25 90 GLY A C 1
ATOM 679 O O . GLY A 1 90 ? 2.159 7.395 7.497 1.00 91.25 90 GLY A O 1
ATOM 680 N N . MET A 1 91 ? 3.042 5.700 6.320 1.00 90.00 91 MET A N 1
ATOM 681 C CA . MET A 1 91 ? 2.359 4.644 7.078 1.00 90.00 91 MET A CA 1
ATOM 682 C C . MET A 1 91 ? 2.725 4.649 8.570 1.00 90.00 91 MET A C 1
ATOM 684 O O . MET A 1 91 ? 1.870 4.322 9.393 1.00 90.00 91 MET A O 1
ATOM 688 N N . TYR A 1 92 ? 3.925 5.110 8.952 1.00 88.50 92 TYR A N 1
ATOM 689 C CA . TYR A 1 92 ? 4.319 5.226 10.365 1.00 88.50 92 TYR A CA 1
ATOM 690 C C . TYR A 1 92 ? 3.499 6.258 11.152 1.00 88.50 92 TYR A C 1
ATOM 692 O O . TYR A 1 92 ? 3.512 6.236 12.384 1.00 88.50 92 TYR A O 1
ATOM 700 N N . ALA A 1 93 ? 2.728 7.124 10.486 1.00 89.06 93 ALA A N 1
ATOM 701 C CA . ALA A 1 93 ? 1.821 8.043 11.168 1.00 89.06 93 ALA A CA 1
ATOM 702 C C . ALA A 1 93 ? 0.776 7.305 12.027 1.00 89.06 93 ALA A C 1
ATOM 704 O O . ALA A 1 93 ? 0.420 7.784 13.105 1.00 89.06 93 ALA A O 1
ATOM 705 N N . ALA A 1 94 ? 0.306 6.131 11.588 1.00 85.81 94 ALA A N 1
ATOM 706 C CA . ALA A 1 94 ? -0.679 5.339 12.321 1.00 85.81 94 ALA A CA 1
ATOM 707 C C . ALA A 1 94 ? -0.141 4.800 13.667 1.00 85.81 94 ALA A C 1
ATOM 709 O O . ALA A 1 94 ? -0.725 5.142 14.702 1.00 85.81 94 ALA A O 1
ATOM 710 N N . PRO A 1 95 ? 0.979 4.047 13.721 1.00 83.19 95 PRO A N 1
ATOM 711 C CA . PRO A 1 95 ? 1.541 3.592 14.992 1.00 83.19 95 PRO A CA 1
ATOM 712 C C . PRO A 1 95 ? 2.006 4.757 15.876 1.00 83.19 95 PRO A C 1
ATOM 714 O O . PRO A 1 95 ? 1.765 4.727 17.084 1.00 83.19 95 PRO A O 1
ATOM 717 N N . LEU A 1 96 ? 2.564 5.833 15.301 1.00 87.62 96 LEU A N 1
ATOM 718 C CA . LEU A 1 96 ? 2.913 7.042 16.060 1.00 87.62 96 LEU A CA 1
ATOM 719 C C . LEU A 1 96 ? 1.684 7.683 16.718 1.00 87.62 96 LEU A C 1
ATOM 721 O O . LEU A 1 96 ? 1.741 8.060 17.889 1.00 87.62 96 LEU A O 1
ATOM 725 N N . SER A 1 97 ? 0.547 7.759 16.016 1.00 85.81 97 SER A N 1
ATOM 726 C CA . SER A 1 97 ? -0.705 8.263 16.595 1.00 85.81 97 SER A CA 1
ATOM 727 C C . SER A 1 97 ? -1.137 7.440 17.809 1.00 85.81 97 SER A C 1
ATOM 729 O O . SER A 1 97 ? -1.592 8.003 18.808 1.00 85.81 97 SER A O 1
ATOM 731 N N . VAL A 1 98 ? -0.964 6.117 17.765 1.00 85.81 98 VAL A N 1
ATOM 732 C CA . VAL A 1 98 ? -1.290 5.258 18.907 1.00 85.81 98 VAL A CA 1
ATOM 733 C C . VAL A 1 98 ? -0.292 5.433 20.049 1.00 85.81 98 VAL A C 1
ATOM 735 O O . VAL A 1 98 ? -0.727 5.559 21.191 1.00 85.81 98 VAL A O 1
ATOM 738 N N . MET A 1 99 ? 1.012 5.532 19.770 1.00 87.44 99 MET A N 1
ATOM 739 C CA . MET A 1 99 ? 2.032 5.817 20.791 1.00 87.44 99 MET A CA 1
ATOM 740 C C . MET A 1 99 ? 1.739 7.122 21.537 1.00 87.44 99 MET A C 1
ATOM 742 O O . MET A 1 99 ? 1.772 7.153 22.766 1.00 87.44 99 MET A O 1
ATOM 746 N N . VAL A 1 100 ? 1.380 8.183 20.808 1.00 87.81 100 VAL A N 1
ATOM 747 C CA . VAL A 1 100 ? 1.001 9.473 21.403 1.00 87.81 100 VAL A CA 1
ATOM 748 C C . VAL A 1 100 ? -0.247 9.328 22.276 1.00 87.81 100 VAL A C 1
ATOM 750 O O . VAL A 1 100 ? -0.261 9.803 23.411 1.00 87.81 100 VAL A O 1
ATOM 753 N N . ARG A 1 101 ? -1.287 8.629 21.798 1.00 84.31 101 ARG A N 1
ATOM 754 C CA . ARG A 1 101 ? -2.503 8.370 22.593 1.00 84.31 101 ARG A CA 1
ATOM 755 C C . ARG A 1 101 ? -2.200 7.588 23.869 1.00 84.31 101 ARG A C 1
ATOM 757 O O . ARG A 1 101 ? -2.765 7.902 24.915 1.00 84.31 101 ARG A O 1
ATOM 764 N N . VAL A 1 102 ? -1.321 6.592 23.796 1.00 86.12 102 VAL A N 1
ATOM 765 C CA . VAL A 1 102 ? -0.884 5.798 24.951 1.00 86.12 102 VAL A CA 1
ATOM 766 C C . VAL A 1 102 ? -0.137 6.672 25.952 1.00 86.12 102 VAL A C 1
ATOM 768 O O . VAL A 1 102 ? -0.496 6.663 27.125 1.00 86.12 102 VAL A O 1
ATOM 771 N N . ALA A 1 103 ? 0.821 7.484 25.499 1.00 85.75 103 ALA A N 1
ATOM 772 C CA . ALA A 1 103 ? 1.559 8.402 26.363 1.00 85.75 103 ALA A CA 1
ATOM 773 C C . ALA A 1 103 ? 0.621 9.374 27.097 1.00 85.75 103 ALA A C 1
ATOM 775 O O . ALA A 1 103 ? 0.699 9.491 28.316 1.00 85.75 103 ALA A O 1
ATOM 776 N N . ILE A 1 104 ? -0.324 9.996 26.383 1.00 86.81 104 ILE A N 1
ATOM 777 C CA . ILE A 1 104 ? -1.333 10.882 26.987 1.00 86.81 104 ILE A CA 1
ATOM 778 C C . ILE A 1 104 ? -2.212 10.118 27.986 1.00 86.81 104 ILE A C 1
ATOM 780 O O . ILE A 1 104 ? -2.503 10.621 29.064 1.00 86.81 104 ILE A O 1
ATOM 784 N N . THR A 1 105 ? -2.630 8.892 27.663 1.00 85.69 105 THR A N 1
ATOM 785 C CA . THR A 1 105 ? -3.478 8.092 28.565 1.00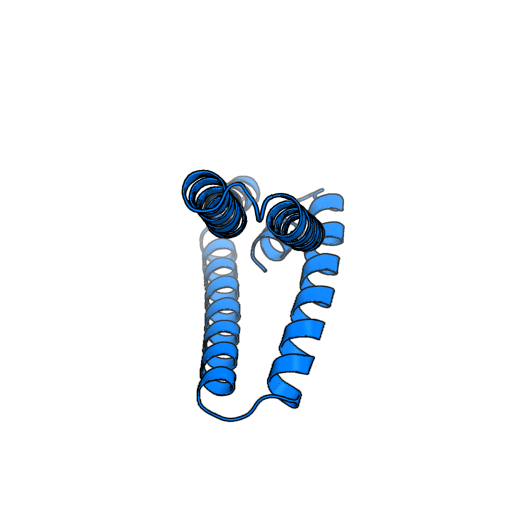 85.69 105 THR A CA 1
ATOM 786 C C . THR A 1 105 ? -2.752 7.766 29.872 1.00 85.69 105 THR A C 1
ATOM 788 O O . THR A 1 105 ? -3.349 7.847 30.944 1.00 85.69 105 THR A O 1
ATOM 791 N N . LEU A 1 106 ? -1.456 7.449 29.799 1.00 83.44 106 LEU A N 1
ATOM 792 C CA . LEU A 1 106 ? -0.631 7.160 30.972 1.00 83.44 106 LEU A CA 1
ATOM 793 C C . LEU A 1 106 ? -0.379 8.401 31.839 1.00 83.44 106 LEU A C 1
ATOM 795 O O . LEU A 1 106 ? -0.259 8.256 33.053 1.00 83.44 106 LEU A O 1
ATOM 799 N N . THR A 1 107 ? -0.332 9.606 31.257 1.00 84.06 107 THR A N 1
ATOM 800 C CA . THR A 1 107 ? -0.168 10.846 32.035 1.00 84.06 107 THR A CA 1
ATOM 801 C C . THR A 1 107 ? -1.458 11.270 32.737 1.00 84.06 107 THR A C 1
ATOM 803 O O . THR A 1 107 ? -1.402 11.698 33.886 1.00 84.06 107 THR A O 1
ATOM 806 N N . VAL A 1 108 ? -2.622 11.135 32.087 1.00 89.69 108 VAL A N 1
ATOM 807 C CA . VAL A 1 108 ? -3.917 11.565 32.658 1.00 89.69 108 VAL A CA 1
ATOM 808 C C . VAL A 1 108 ? -4.574 10.517 33.553 1.00 89.69 108 VAL A C 1
ATOM 810 O O . VAL A 1 108 ? -5.413 10.849 34.387 1.00 89.69 108 VAL A O 1
ATOM 813 N N . SER A 1 109 ? -4.257 9.234 33.376 1.00 83.31 109 SER A N 1
ATOM 814 C CA . SER A 1 109 ? -4.844 8.143 34.162 1.00 83.31 109 SER A CA 1
ATOM 815 C C . SER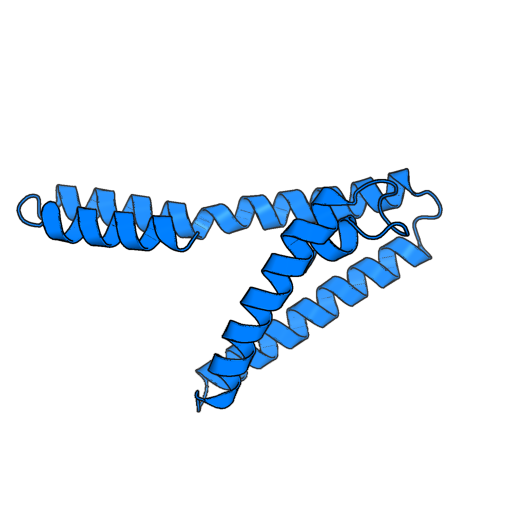 A 1 109 ? -3.832 7.015 34.395 1.00 83.31 109 SER A C 1
ATOM 817 O O . SER A 1 109 ? -3.977 5.926 33.829 1.00 83.31 109 SER A O 1
ATOM 819 N N . PRO A 1 110 ? -2.829 7.234 35.272 1.00 74.12 110 PRO A N 1
ATOM 820 C CA . PRO A 1 110 ? -1.760 6.265 35.539 1.00 74.12 110 PRO A CA 1
ATOM 821 C C . PRO A 1 110 ? -2.270 4.911 36.050 1.00 74.12 110 PRO A C 1
ATOM 823 O O . PRO A 1 110 ? -1.662 3.874 35.809 1.00 74.12 110 PRO A O 1
ATOM 826 N N . THR A 1 111 ? -3.429 4.887 36.712 1.00 79.19 111 THR A N 1
ATOM 827 C CA . THR A 1 111 ? -4.068 3.657 37.211 1.00 79.19 111 THR A CA 1
ATOM 828 C C . THR A 1 111 ? -4.531 2.715 36.095 1.00 79.19 111 THR A C 1
ATOM 830 O O . THR A 1 111 ? -4.739 1.530 36.342 1.00 79.19 111 THR A O 1
ATOM 833 N N . ASN A 1 112 ? -4.651 3.201 34.854 1.00 73.75 112 ASN A N 1
ATOM 834 C CA . ASN A 1 112 ? -5.088 2.416 33.697 1.00 73.75 112 ASN A CA 1
ATOM 835 C C . ASN A 1 112 ? -3.916 1.798 32.904 1.00 73.75 112 ASN A C 1
ATOM 837 O O . ASN A 1 112 ? -4.070 1.403 31.744 1.00 73.75 112 ASN A O 1
ATOM 841 N N . GLN A 1 113 ? -2.727 1.723 33.509 1.00 69.38 113 GLN A N 1
ATOM 842 C CA . GLN A 1 113 ? -1.487 1.293 32.858 1.00 69.38 113 GLN A CA 1
ATOM 843 C C . GLN A 1 113 ? -1.574 -0.115 32.249 1.00 69.38 113 GLN A C 1
ATOM 845 O O . GLN A 1 113 ? -1.113 -0.318 31.128 1.00 69.38 113 GLN A O 1
ATOM 850 N N . TYR A 1 114 ? -2.230 -1.068 32.919 1.00 70.19 114 TYR A N 1
ATOM 851 C CA . TYR A 1 114 ? -2.376 -2.442 32.417 1.00 70.19 114 TYR A CA 1
ATOM 852 C C . TYR A 1 114 ? -3.249 -2.525 31.156 1.00 70.19 114 TYR A C 1
ATOM 854 O O . TYR A 1 114 ? -2.842 -3.110 30.156 1.00 70.19 114 TYR A O 1
ATOM 862 N N . SER A 1 115 ? -4.420 -1.883 31.156 1.00 71.25 115 SER A N 1
ATOM 863 C CA . SER A 1 115 ? -5.314 -1.824 29.987 1.00 71.25 115 SER A CA 1
ATOM 864 C C . SER A 1 115 ? -4.673 -1.073 28.817 1.00 71.25 115 SER A C 1
ATOM 866 O O . SER A 1 115 ? -4.791 -1.476 27.658 1.00 71.25 115 SER A O 1
ATOM 868 N N . THR A 1 116 ? -3.927 -0.008 29.117 1.00 68.12 116 THR A N 1
ATOM 869 C CA . THR A 1 116 ? -3.206 0.772 28.106 1.00 68.12 116 THR A CA 1
ATOM 870 C C . THR A 1 116 ? -2.051 -0.036 27.501 1.00 68.12 116 THR A C 1
ATOM 872 O O . THR A 1 116 ? -1.873 -0.017 26.285 1.00 68.12 116 THR A O 1
ATOM 875 N N . GLY A 1 117 ? -1.332 -0.820 28.313 1.00 66.88 117 GLY A N 1
ATOM 876 C CA . GLY A 1 117 ? -0.290 -1.746 27.860 1.00 66.88 117 GLY A CA 1
ATOM 877 C C . GLY A 1 117 ? -0.828 -2.873 26.973 1.00 66.88 117 GLY A C 1
ATOM 878 O O . GLY A 1 117 ? -0.247 -3.156 25.928 1.00 66.88 117 GLY A O 1
ATOM 879 N N . VAL A 1 118 ? -1.985 -3.452 27.316 1.00 67.38 118 VAL A N 1
ATOM 880 C CA . VAL A 1 118 ? -2.665 -4.463 26.482 1.00 67.38 118 VAL A CA 1
ATOM 881 C C . VAL A 1 118 ? -3.129 -3.865 25.151 1.00 67.38 118 VAL A C 1
ATOM 883 O O . VAL A 1 118 ? -2.932 -4.471 24.101 1.00 67.38 118 VAL A O 1
ATOM 886 N N . ARG A 1 119 ? -3.694 -2.650 25.161 1.00 65.69 119 ARG A N 1
ATOM 887 C CA . ARG A 1 119 ? -4.100 -1.938 23.935 1.00 65.69 119 ARG A CA 1
ATOM 888 C C . ARG A 1 119 ? -2.914 -1.578 23.045 1.00 65.69 119 ARG A C 1
ATOM 890 O O . ARG A 1 119 ? -3.030 -1.655 21.823 1.00 65.69 119 ARG A O 1
ATOM 897 N N . PHE A 1 120 ? -1.786 -1.205 23.640 1.00 67.94 120 PHE A N 1
ATOM 898 C CA . PHE A 1 120 ? -0.554 -0.918 22.914 1.00 67.94 120 PHE A CA 1
ATOM 899 C C . PHE A 1 120 ? 0.038 -2.181 22.282 1.00 67.94 120 PHE A C 1
ATOM 901 O O . PHE A 1 120 ? 0.339 -2.178 21.092 1.00 67.94 120 PHE A O 1
ATOM 908 N N . GLY A 1 121 ? 0.121 -3.273 23.049 1.00 60.84 121 GLY A N 1
ATOM 909 C CA . GLY A 1 121 ? 0.589 -4.570 22.563 1.00 60.84 121 GLY A CA 1
ATOM 910 C C . GLY A 1 121 ? -0.289 -5.122 21.442 1.00 60.84 121 GLY A C 1
ATOM 911 O O . GLY A 1 121 ? 0.227 -5.510 20.403 1.00 60.84 121 GLY A O 1
ATOM 912 N N . ALA A 1 122 ? -1.616 -5.063 21.592 1.00 58.97 122 ALA A N 1
ATOM 913 C CA . ALA A 1 122 ? -2.539 -5.444 20.527 1.00 58.97 122 ALA A CA 1
ATOM 914 C C . ALA A 1 122 ? -2.355 -4.572 19.280 1.00 58.97 122 ALA A C 1
ATOM 916 O O . ALA A 1 122 ? -2.322 -5.099 18.179 1.00 58.97 122 ALA A O 1
ATOM 917 N N . THR A 1 123 ? -2.177 -3.257 19.440 1.00 58.97 123 THR A N 1
ATOM 918 C CA . THR A 1 123 ? -1.927 -2.361 18.304 1.00 58.97 123 THR A CA 1
ATOM 919 C C . THR A 1 123 ? -0.642 -2.754 17.576 1.00 58.97 123 THR A C 1
ATOM 921 O O . THR A 1 123 ? -0.693 -2.939 16.372 1.00 58.97 123 THR A O 1
ATOM 924 N N . LEU A 1 124 ? 0.478 -2.935 18.282 1.00 54.88 124 LEU A N 1
ATOM 925 C CA . LEU A 1 124 ? 1.770 -3.295 17.681 1.00 54.88 124 LEU A CA 1
ATOM 926 C C . LEU A 1 124 ? 1.775 -4.658 16.980 1.00 54.88 124 LEU A C 1
ATOM 928 O O . LEU A 1 124 ? 2.545 -4.841 16.050 1.00 54.88 124 LEU A O 1
ATOM 932 N N . VAL A 1 125 ? 0.934 -5.603 17.406 1.00 49.44 125 VAL A N 1
ATOM 933 C CA . VAL A 1 125 ? 0.819 -6.929 16.771 1.00 49.44 125 VAL A CA 1
ATOM 934 C C . VAL A 1 125 ? 0.089 -6.867 15.417 1.00 49.44 125 VAL A C 1
ATOM 936 O O . VAL A 1 125 ? 0.203 -7.798 14.625 1.00 49.44 125 VAL A O 1
ATOM 939 N N . PHE A 1 126 ? -0.634 -5.779 15.122 1.00 44.88 126 PHE A N 1
ATOM 940 C CA . PHE A 1 126 ? -1.360 -5.583 13.859 1.00 44.88 126 PHE A CA 1
ATOM 941 C C . PHE A 1 126 ? -0.681 -4.601 12.880 1.00 44.88 126 PHE A C 1
ATOM 943 O O . PHE A 1 126 ? -1.319 -4.222 11.895 1.00 44.88 126 PHE A O 1
ATOM 950 N N . TYR A 1 127 ? 0.574 -4.196 13.125 1.00 43.91 127 TYR A N 1
ATOM 951 C CA . TYR A 1 127 ? 1.390 -3.388 12.200 1.00 43.91 127 TYR A CA 1
ATOM 952 C C . TYR A 1 127 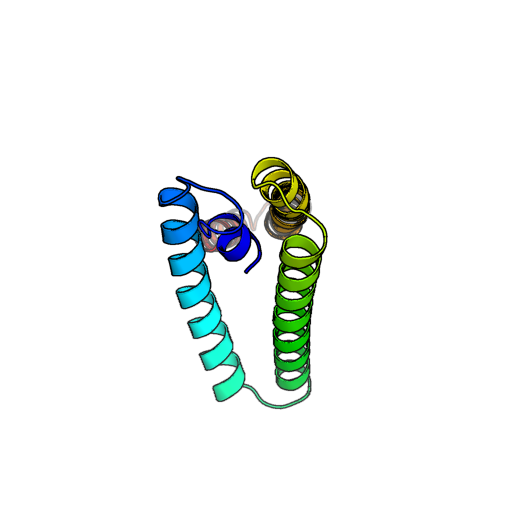? 2.674 -4.107 11.792 1.00 43.91 127 TYR A C 1
ATOM 954 O O . TYR A 1 127 ? 3.246 -4.826 12.640 1.00 43.91 127 TYR A O 1
#

Sequence (127 aa):
MMWVLYGLPLVHPHSMLVITINGTGMLIELTYVALFLTFSVGAARRRVLLLLVAEVAFVGGVAALVLSLAHTHDRRSMVVGILCVLFGTGMYAAPLSVMVRVAITLTVSPTNQYSTGVRFGATLVFY